Protein AF-A0A9D4G1J0-F1 (afdb_monomer_lite)

Foldseek 3Di:
DPVVVVVPDDPDDPPPPDDPLCDPVLVVLVVQLVVLVVVCVVVPVDDDPVDPSNVSNVVSVVVSVVVVVVSVVVVVVVVVVVVVVVVVVPD

Structure (mmCIF, N/CA/C/O backbone):
data_AF-A0A9D4G1J0-F1
#
_entry.id   AF-A0A9D4G1J0-F1
#
loop_
_atom_site.group_PDB
_atom_site.id
_atom_site.type_symbol
_atom_site.label_atom_id
_atom_site.label_alt_id
_atom_site.label_comp_id
_atom_site.label_asym_id
_atom_site.label_entity_id
_atom_site.label_seq_id
_atom_site.pdbx_PDB_ins_code
_atom_site.Cartn_x
_atom_site.Cartn_y
_atom_site.Cartn_z
_atom_site.occupancy
_atom_site.B_iso_or_equiv
_atom_site.auth_seq_id
_atom_sit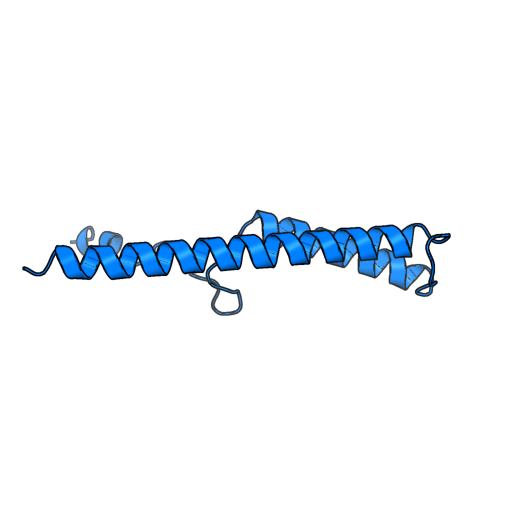e.auth_comp_id
_atom_site.auth_asym_id
_atom_site.auth_atom_id
_atom_site.pdbx_PDB_model_num
ATOM 1 N N . MET A 1 1 ? -28.746 -23.382 28.744 1.00 48.19 1 MET A N 1
ATOM 2 C CA . MET A 1 1 ? -27.460 -22.828 29.236 1.00 48.19 1 MET A CA 1
ATOM 3 C C . MET A 1 1 ? -26.450 -22.639 28.092 1.00 48.19 1 MET A C 1
ATOM 5 O O . MET A 1 1 ? -25.458 -23.352 28.034 1.00 48.19 1 MET A O 1
ATOM 9 N N . ARG A 1 2 ? -26.684 -21.713 27.147 1.00 57.75 2 ARG A N 1
ATOM 10 C CA . ARG A 1 2 ? -25.681 -21.341 26.113 1.00 57.75 2 ARG A CA 1
ATOM 11 C C . ARG A 1 2 ? -25.522 -19.823 25.909 1.00 57.75 2 ARG A C 1
ATOM 13 O O . ARG A 1 2 ? -24.570 -19.410 25.261 1.00 57.75 2 ARG A O 1
ATOM 20 N N . ASP A 1 3 ? -26.378 -18.993 26.511 1.00 58.84 3 ASP A N 1
ATOM 21 C CA . ASP A 1 3 ? -26.360 -17.533 26.321 1.00 58.84 3 ASP A CA 1
ATOM 22 C C . ASP A 1 3 ? -25.180 -16.805 26.971 1.00 58.84 3 ASP A C 1
ATOM 24 O O . ASP A 1 3 ? -24.662 -15.844 26.409 1.00 58.84 3 ASP A O 1
ATOM 28 N N . CYS A 1 4 ? -24.722 -17.255 28.141 1.00 58.41 4 CYS A N 1
ATOM 29 C CA . CYS A 1 4 ? -23.676 -16.550 28.888 1.00 58.41 4 CYS A CA 1
ATOM 30 C C . CYS A 1 4 ? -22.313 -16.638 28.178 1.00 58.41 4 CYS A C 1
ATOM 32 O O . CYS A 1 4 ? -21.588 -15.652 28.084 1.00 58.41 4 CYS A O 1
ATOM 34 N N . ALA A 1 5 ? -21.990 -17.807 27.613 1.00 57.69 5 ALA A N 1
ATOM 35 C CA . ALA A 1 5 ? -20.723 -18.041 26.922 1.00 57.69 5 ALA A CA 1
ATOM 36 C C . ALA A 1 5 ? -20.608 -17.219 25.625 1.00 57.69 5 ALA A C 1
ATOM 38 O O . ALA A 1 5 ? -19.556 -16.645 25.349 1.00 57.69 5 ALA A O 1
ATOM 39 N N . ASN A 1 6 ? -21.701 -17.090 24.867 1.00 59.09 6 ASN A N 1
ATOM 40 C CA . ASN A 1 6 ? -21.718 -16.322 23.618 1.00 59.09 6 ASN A CA 1
ATOM 41 C C . ASN A 1 6 ? -21.583 -14.803 23.833 1.00 59.09 6 ASN A C 1
ATOM 43 O O . ASN A 1 6 ? -21.148 -14.105 22.921 1.00 59.09 6 ASN A O 1
ATOM 47 N N . LYS A 1 7 ? -21.929 -14.289 25.024 1.00 63.59 7 LYS A N 1
ATOM 48 C CA . LYS A 1 7 ? -21.728 -12.875 25.395 1.00 63.59 7 LYS A CA 1
ATOM 49 C C . LYS A 1 7 ? -20.303 -12.574 25.867 1.00 63.59 7 LYS A C 1
ATOM 51 O O . LYS A 1 7 ? -19.838 -11.453 25.692 1.00 63.59 7 LYS A O 1
ATOM 56 N N . CYS A 1 8 ? -19.612 -13.549 26.460 1.00 58.47 8 CYS A N 1
ATOM 57 C CA . CYS A 1 8 ? -18.289 -13.339 27.060 1.00 58.47 8 CYS A CA 1
ATOM 58 C C . CYS A 1 8 ? -17.115 -13.578 26.101 1.00 58.47 8 CYS A C 1
ATOM 60 O O . CYS A 1 8 ? -16.047 -13.001 26.304 1.00 58.47 8 CYS A O 1
ATOM 62 N N . PHE A 1 9 ? -17.277 -14.405 25.064 1.00 53.22 9 PHE A N 1
ATOM 63 C CA . PHE A 1 9 ? -16.179 -14.731 24.154 1.00 53.22 9 PHE A CA 1
ATOM 64 C C . PHE A 1 9 ? -16.305 -13.983 22.821 1.00 53.22 9 PHE A C 1
ATOM 66 O O . PHE A 1 9 ? -17.313 -14.139 22.130 1.00 53.22 9 PHE A O 1
ATOM 73 N N . PRO A 1 10 ? -15.285 -13.202 22.406 1.00 58.19 10 PRO A N 1
ATOM 74 C CA . PRO A 1 10 ? -15.281 -12.556 21.100 1.00 58.19 10 PRO A CA 1
ATOM 75 C C . PRO A 1 10 ? -15.454 -13.603 19.993 1.00 58.19 10 PRO A C 1
ATOM 77 O O . PRO A 1 10 ? -14.568 -14.421 19.749 1.00 58.19 10 PRO A O 1
ATOM 80 N N . THR A 1 11 ? -16.595 -13.570 19.304 1.00 60.00 11 THR A N 1
ATOM 81 C CA . THR A 1 11 ? -16.964 -14.533 18.250 1.00 60.00 11 THR A CA 1
ATOM 82 C C . THR A 1 11 ? -16.030 -14.478 17.040 1.00 60.00 11 THR A C 1
ATOM 84 O O . THR A 1 11 ? -15.876 -15.457 16.310 1.00 60.00 11 THR A O 1
ATOM 87 N N . LYS A 1 12 ? -15.342 -13.348 16.837 1.00 61.66 12 LYS A N 1
ATOM 88 C CA . LYS A 1 12 ? -14.302 -13.211 15.815 1.00 61.66 12 LYS A CA 1
ATOM 89 C C . LYS A 1 12 ? -12.957 -13.653 16.381 1.00 61.66 12 LYS A C 1
ATOM 91 O O . LYS A 1 12 ? -12.340 -12.953 17.186 1.00 61.66 12 LYS A O 1
ATOM 96 N N . ARG A 1 13 ? -12.465 -14.796 15.897 1.00 63.28 13 ARG A N 1
ATOM 97 C CA . ARG A 1 13 ? -11.115 -15.293 16.186 1.00 63.28 13 ARG A CA 1
ATOM 98 C C . ARG A 1 13 ? -10.089 -14.267 15.695 1.00 63.28 13 ARG A C 1
ATOM 100 O O . ARG A 1 13 ? -9.826 -14.162 14.497 1.00 63.28 13 ARG A O 1
ATOM 107 N N . LYS A 1 14 ? -9.518 -13.493 16.622 1.00 64.94 14 LYS A N 1
ATOM 108 C CA . LYS A 1 14 ? -8.432 -12.552 16.320 1.00 64.94 14 LYS A CA 1
ATOM 109 C C . LYS A 1 14 ? -7.281 -13.332 15.679 1.00 64.94 14 LYS A C 1
ATOM 111 O O . LYS A 1 14 ? -6.813 -14.336 16.221 1.00 64.94 14 LYS A O 1
ATOM 116 N N . ARG A 1 15 ? -6.823 -12.887 14.508 1.00 74.38 15 ARG A N 1
ATOM 117 C CA . ARG A 1 15 ? -5.653 -13.468 13.842 1.00 74.38 15 ARG A CA 1
ATOM 118 C C . ARG A 1 15 ? -4.413 -13.070 14.642 1.00 74.38 15 ARG A C 1
ATOM 120 O O . ARG A 1 15 ? -3.935 -11.955 14.498 1.00 74.38 15 ARG A O 1
ATOM 127 N N . ARG A 1 16 ? -3.900 -13.977 15.484 1.00 77.75 16 ARG A N 1
ATOM 128 C CA . ARG A 1 16 ? -2.777 -13.725 16.417 1.00 77.75 16 ARG A CA 1
ATOM 129 C C . ARG A 1 16 ? -1.515 -13.153 15.750 1.00 77.75 16 ARG A C 1
ATOM 131 O O . ARG A 1 16 ? -0.750 -12.463 16.406 1.00 77.75 16 ARG A O 1
ATOM 138 N N . HIS A 1 17 ? -1.295 -13.444 14.469 1.00 83.44 17 HIS A N 1
ATOM 139 C CA . HIS A 1 17 ? -0.142 -12.962 13.702 1.00 83.44 17 HIS A CA 1
ATOM 140 C C . HIS A 1 17 ? -0.337 -11.560 13.101 1.00 83.44 17 HIS A C 1
ATOM 142 O O . HIS A 1 17 ? 0.625 -10.967 12.620 1.00 83.44 17 HIS A O 1
ATOM 148 N N . LEU A 1 18 ? -1.565 -11.032 13.095 1.00 86.88 18 LEU A N 1
ATOM 149 C CA . LEU A 1 18 ? -1.857 -9.693 12.598 1.00 86.88 18 LEU A CA 1
ATOM 150 C C . LEU A 1 18 ? -1.918 -8.699 13.747 1.00 86.88 18 LEU A C 1
ATOM 152 O O . LEU A 1 18 ? -2.213 -9.038 14.894 1.00 86.88 18 LEU A O 1
ATOM 156 N N . LYS A 1 19 ? -1.668 -7.435 13.412 1.00 87.38 19 LYS A N 1
ATOM 157 C CA . LYS A 1 19 ? -1.867 -6.349 14.365 1.00 87.38 19 LYS A CA 1
ATOM 158 C C . LYS A 1 19 ? -3.351 -6.267 14.757 1.00 87.38 19 LYS A C 1
ATOM 160 O O . LYS A 1 19 ? -4.205 -6.519 13.908 1.00 87.38 19 LYS A O 1
ATOM 165 N N . PRO A 1 20 ? -3.678 -5.871 16.000 1.00 88.19 20 PRO A N 1
ATOM 166 C CA . PRO A 1 20 ? -5.067 -5.757 16.453 1.00 88.19 20 PRO A CA 1
ATOM 167 C C . PRO A 1 20 ? -5.938 -4.837 15.587 1.00 88.19 20 PRO A C 1
ATOM 169 O O . PRO A 1 20 ? -7.122 -5.102 15.427 1.00 88.19 20 PRO A O 1
ATOM 172 N N . PHE A 1 21 ? -5.333 -3.805 14.992 1.00 91.12 21 PHE A N 1
ATOM 173 C CA . PHE A 1 21 ? -5.978 -2.831 14.107 1.00 91.12 21 PHE A CA 1
ATOM 174 C C . PHE A 1 21 ? -5.968 -3.229 12.624 1.00 91.12 21 PHE A C 1
ATOM 176 O O . PHE A 1 21 ? -6.163 -2.388 11.749 1.00 91.12 21 PHE A O 1
ATOM 183 N N . TRP A 1 22 ? -5.677 -4.493 12.308 1.00 93.50 22 TRP A N 1
ATOM 184 C CA . TRP A 1 22 ? -5.636 -4.949 10.924 1.00 93.50 22 TRP A CA 1
ATOM 185 C C . TRP A 1 22 ? -7.044 -5.038 10.326 1.00 93.50 22 TRP A C 1
ATOM 187 O O . TRP A 1 22 ? -7.836 -5.902 10.702 1.00 93.50 22 TRP A O 1
ATOM 197 N N . THR A 1 23 ? -7.340 -4.161 9.371 1.00 92.94 23 THR A N 1
ATOM 198 C CA . THR A 1 23 ? -8.644 -4.058 8.708 1.00 92.94 23 THR A CA 1
ATOM 199 C C . THR A 1 23 ? -8.677 -4.802 7.366 1.00 92.94 23 THR A C 1
ATOM 2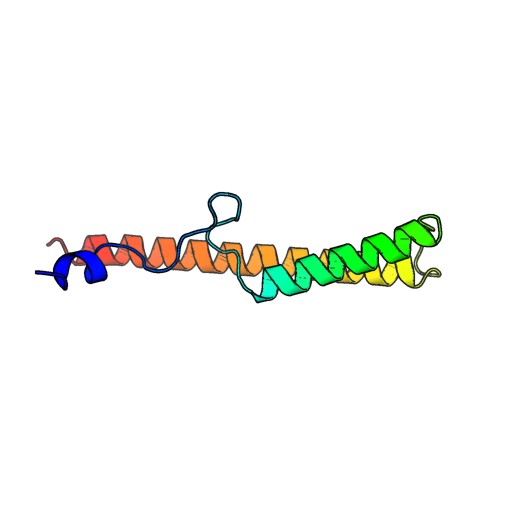01 O O . THR A 1 23 ? -7.649 -5.228 6.827 1.00 92.94 23 THR A O 1
ATOM 204 N N . ASN A 1 24 ? -9.876 -4.961 6.795 1.00 93.38 24 ASN A N 1
ATOM 205 C CA . ASN A 1 24 ? -10.032 -5.487 5.433 1.00 93.38 24 ASN A CA 1
ATOM 206 C C . ASN A 1 24 ? -9.356 -4.569 4.402 1.00 93.38 24 ASN A C 1
ATOM 208 O 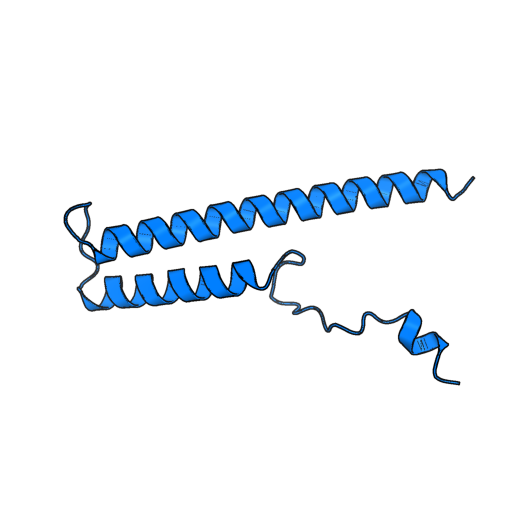O . ASN A 1 24 ? -8.618 -5.062 3.558 1.00 93.38 24 ASN A O 1
ATOM 212 N N . GLU A 1 25 ? -9.476 -3.248 4.570 1.00 95.19 25 GLU A N 1
ATOM 213 C CA . GLU A 1 25 ? -8.756 -2.246 3.770 1.00 95.19 25 GLU A CA 1
ATOM 214 C C . GLU A 1 25 ? -7.239 -2.503 3.768 1.00 95.19 25 GLU A C 1
ATOM 216 O O . GLU A 1 25 ? -6.602 -2.534 2.717 1.00 95.19 25 GLU A O 1
ATOM 221 N N . LEU A 1 26 ? -6.638 -2.766 4.937 1.00 96.12 26 LEU A N 1
ATOM 222 C CA . LEU A 1 26 ? -5.212 -3.098 5.022 1.00 96.12 26 LEU A CA 1
ATOM 223 C C . LEU A 1 26 ? -4.863 -4.404 4.307 1.00 96.12 26 LEU A C 1
ATOM 225 O O . LEU A 1 26 ? -3.768 -4.525 3.760 1.00 96.12 26 LEU A O 1
ATOM 229 N N . THR A 1 27 ? -5.785 -5.366 4.286 1.00 96.00 27 THR A N 1
ATOM 230 C CA . THR A 1 27 ? -5.612 -6.628 3.557 1.00 96.00 27 THR A CA 1
ATOM 231 C C . THR A 1 27 ? -5.586 -6.390 2.049 1.00 96.00 27 THR A C 1
ATOM 233 O O . THR A 1 27 ? -4.678 -6.875 1.375 1.00 96.00 27 THR A O 1
ATOM 236 N N . GLU A 1 28 ? -6.524 -5.598 1.533 1.00 97.69 28 GLU A N 1
ATOM 237 C CA . GLU A 1 28 ? -6.611 -5.231 0.114 1.00 97.69 28 GLU A CA 1
ATOM 238 C C . GLU A 1 28 ? -5.389 -4.418 -0.329 1.00 97.69 28 GLU A C 1
ATOM 240 O O . GLU A 1 28 ? -4.731 -4.757 -1.315 1.00 97.69 28 GLU A O 1
ATOM 245 N N . LEU A 1 29 ? -5.002 -3.403 0.450 1.00 97.81 29 LEU A N 1
ATOM 246 C CA . LEU A 1 29 ? -3.820 -2.588 0.166 1.00 97.81 29 LEU A CA 1
ATOM 247 C C . LEU A 1 29 ? -2.518 -3.397 0.244 1.00 97.81 29 LEU A C 1
ATOM 249 O O . LEU A 1 29 ? -1.599 -3.165 -0.545 1.00 97.81 29 LEU A O 1
ATOM 253 N N . HIS A 1 30 ? -2.421 -4.354 1.171 1.00 97.56 30 HIS A N 1
ATOM 254 C CA . HIS A 1 30 ? -1.276 -5.260 1.249 1.00 97.56 30 HIS A CA 1
ATOM 255 C C . HIS A 1 30 ? -1.206 -6.190 0.032 1.00 97.56 30 HIS A C 1
ATOM 257 O O . HIS A 1 30 ? -0.115 -6.409 -0.507 1.00 97.56 30 HIS A O 1
ATOM 263 N N . ALA A 1 31 ? -2.349 -6.715 -0.421 1.00 97.88 31 ALA A N 1
ATOM 264 C CA . ALA A 1 31 ? -2.430 -7.533 -1.627 1.00 97.88 31 ALA A CA 1
ATOM 265 C C . ALA A 1 31 ? -1.995 -6.732 -2.864 1.00 97.88 31 ALA A C 1
ATOM 267 O O . ALA A 1 31 ? -1.112 -7.187 -3.591 1.00 97.88 31 ALA A O 1
ATOM 268 N N . LEU A 1 32 ? -2.508 -5.507 -3.029 1.00 98.06 32 LEU A N 1
ATOM 269 C CA . LEU A 1 32 ? -2.118 -4.598 -4.111 1.00 98.06 32 LEU A CA 1
ATOM 270 C C . LEU A 1 32 ? -0.618 -4.272 -4.079 1.00 98.06 32 LEU A C 1
ATOM 272 O O . LEU A 1 32 ? 0.078 -4.393 -5.081 1.00 98.06 32 LEU A O 1
ATOM 276 N N . MET A 1 33 ? -0.074 -3.906 -2.914 1.00 98.12 33 MET A N 1
ATOM 277 C CA . MET A 1 33 ? 1.366 -3.657 -2.776 1.00 98.12 33 MET A CA 1
ATOM 278 C C . MET A 1 33 ? 2.193 -4.896 -3.156 1.00 98.12 33 MET A C 1
ATOM 280 O O . MET A 1 33 ? 3.268 -4.763 -3.749 1.00 98.12 33 MET A O 1
ATOM 284 N N . SER A 1 34 ? 1.716 -6.091 -2.802 1.00 98.00 34 SER A N 1
ATOM 285 C CA . SER A 1 34 ? 2.403 -7.350 -3.093 1.00 98.00 34 SER A CA 1
ATOM 286 C C . SER A 1 34 ? 2.368 -7.686 -4.582 1.00 98.00 34 SER A C 1
ATOM 288 O O . SER A 1 34 ? 3.411 -8.052 -5.127 1.00 98.00 34 SER A O 1
ATOM 290 N N . SER A 1 35 ? 1.227 -7.497 -5.255 1.00 98.00 35 SER A N 1
ATOM 291 C CA . SER A 1 35 ? 1.114 -7.706 -6.703 1.00 98.00 35 SER A CA 1
ATOM 292 C C . SER A 1 35 ? 1.969 -6.705 -7.484 1.00 98.00 35 SER A C 1
ATOM 294 O O . SER A 1 35 ? 2.758 -7.120 -8.332 1.00 98.00 35 SER A O 1
ATOM 296 N N . SER A 1 36 ? 1.937 -5.413 -7.134 1.00 97.44 36 SER A N 1
ATOM 297 C CA . SER A 1 36 ? 2.797 -4.403 -7.767 1.00 97.44 36 SER A CA 1
ATOM 298 C C . SER A 1 36 ? 4.282 -4.691 -7.537 1.00 97.44 36 SER A C 1
ATOM 300 O O . SER A 1 36 ? 5.103 -4.479 -8.427 1.00 97.44 36 SER A O 1
ATOM 302 N N . ARG A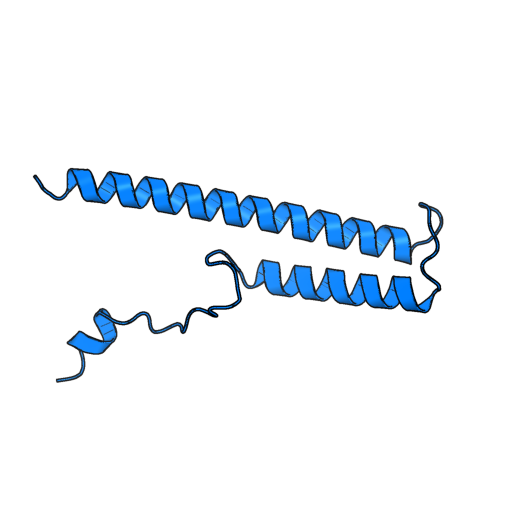 1 37 ? 4.658 -5.220 -6.362 1.00 97.81 37 ARG A N 1
ATOM 303 C CA . ARG A 1 37 ? 6.039 -5.663 -6.114 1.00 97.81 37 ARG A CA 1
ATOM 304 C C . ARG A 1 37 ? 6.424 -6.832 -7.016 1.00 97.81 37 ARG A C 1
ATOM 306 O O . ARG A 1 37 ? 7.556 -6.857 -7.491 1.00 97.81 37 ARG A O 1
ATOM 313 N N . ALA A 1 38 ? 5.532 -7.801 -7.209 1.00 98.00 38 ALA A N 1
ATOM 314 C CA . ALA A 1 38 ? 5.780 -8.938 -8.089 1.00 98.00 38 ALA A CA 1
ATOM 315 C C . ALA A 1 38 ? 5.981 -8.477 -9.541 1.00 98.00 38 ALA A C 1
ATOM 317 O O . ALA A 1 38 ? 6.983 -8.854 -10.143 1.00 98.00 38 ALA A O 1
ATOM 318 N N . ALA A 1 39 ? 5.120 -7.582 -10.038 1.00 97.06 39 ALA A N 1
ATOM 319 C CA . ALA A 1 39 ? 5.254 -6.974 -11.364 1.00 97.06 39 ALA A CA 1
ATOM 320 C C . ALA A 1 39 ? 6.572 -6.194 -11.518 1.00 97.06 39 ALA A C 1
ATOM 322 O O . ALA A 1 39 ? 7.316 -6.381 -12.475 1.00 97.06 39 ALA A O 1
ATOM 323 N N . TRP A 1 40 ? 6.939 -5.381 -10.524 1.00 97.62 40 TRP A N 1
ATOM 324 C CA . TRP A 1 40 ? 8.227 -4.682 -10.532 1.00 97.62 40 TRP A CA 1
ATOM 325 C C . TRP A 1 40 ? 9.427 -5.643 -10.517 1.00 97.62 40 TRP A C 1
ATOM 327 O O . TRP A 1 40 ? 10.449 -5.392 -11.156 1.00 97.62 40 TRP A O 1
ATOM 337 N N . CYS A 1 41 ? 9.317 -6.766 -9.803 1.00 97.19 41 CYS A N 1
ATOM 338 C CA . CYS A 1 41 ? 10.340 -7.807 -9.802 1.00 97.19 41 CYS A CA 1
ATOM 339 C C . CYS A 1 41 ? 10.453 -8.532 -11.147 1.00 97.19 41 CYS A C 1
ATOM 341 O O . CYS A 1 41 ? 11.580 -8.824 -11.544 1.00 97.19 41 CYS A O 1
ATOM 343 N N . SER A 1 42 ? 9.341 -8.814 -11.833 1.00 97.12 42 SER A N 1
ATOM 344 C CA . SER A 1 42 ? 9.362 -9.540 -13.110 1.00 97.12 42 SER A CA 1
ATOM 345 C C . SER A 1 42 ? 10.033 -8.749 -14.231 1.00 97.12 42 SER A C 1
ATOM 347 O O . SER A 1 42 ? 10.625 -9.353 -15.115 1.00 97.12 42 SER A O 1
ATOM 349 N N . VAL A 1 43 ? 10.020 -7.415 -14.162 1.00 95.25 43 VAL A N 1
ATOM 350 C CA . VAL A 1 43 ? 10.713 -6.539 -15.127 1.00 95.25 43 VAL A CA 1
ATOM 351 C C . VAL A 1 43 ? 12.170 -6.222 -14.742 1.00 95.25 43 VAL A C 1
ATOM 353 O O . VAL A 1 43 ? 12.780 -5.314 -15.298 1.00 95.25 43 VAL A O 1
ATOM 356 N N . GLY A 1 44 ? 12.750 -6.929 -13.763 1.00 96.81 44 GLY A N 1
ATOM 357 C CA . GLY A 1 44 ? 14.157 -6.753 -13.369 1.00 96.81 44 GLY A CA 1
ATOM 358 C C . GLY A 1 44 ? 14.411 -5.662 -12.322 1.00 96.81 44 GLY A C 1
ATOM 359 O O . GLY A 1 44 ? 15.553 -5.265 -12.104 1.00 96.81 44 GLY A O 1
ATOM 360 N N . ARG A 1 45 ? 13.366 -5.197 -11.624 1.00 95.00 45 ARG A N 1
ATOM 361 C CA . ARG A 1 45 ? 13.442 -4.176 -10.558 1.00 95.00 45 ARG A CA 1
ATOM 362 C C . ARG A 1 45 ? 14.090 -2.850 -10.996 1.00 95.00 45 ARG A C 1
ATOM 364 O O . ARG A 1 45 ? 14.912 -2.300 -10.248 1.00 95.00 45 ARG A O 1
ATOM 371 N N . PRO A 1 46 ? 13.722 -2.297 -12.164 1.00 95.44 46 PRO A N 1
ATOM 372 C CA . PRO A 1 46 ? 14.315 -1.069 -12.660 1.00 95.44 46 PRO A CA 1
ATOM 373 C C . PRO A 1 46 ? 14.006 0.098 -11.712 1.00 95.44 46 PRO A C 1
ATOM 375 O O . PRO A 1 46 ? 12.985 0.107 -11.019 1.00 95.44 46 PRO A O 1
ATOM 378 N N . ARG A 1 47 ? 14.906 1.078 -11.622 1.00 93.69 47 ARG A N 1
ATOM 379 C CA . ARG A 1 47 ? 14.768 2.216 -10.700 1.00 93.69 47 ARG A CA 1
ATOM 380 C C . ARG A 1 47 ? 14.481 3.500 -11.461 1.00 93.69 47 ARG A C 1
ATOM 382 O O . ARG A 1 47 ? 15.076 3.744 -12.500 1.00 93.69 47 ARG A O 1
ATOM 389 N N . GLY A 1 48 ? 13.657 4.357 -10.865 1.00 92.19 48 GLY A N 1
ATOM 390 C CA . GLY A 1 48 ? 13.398 5.709 -11.357 1.00 92.19 48 GLY A CA 1
ATOM 391 C C . GLY A 1 48 ? 11.973 5.893 -11.874 1.00 92.19 48 GLY A C 1
ATOM 392 O O . GLY A 1 48 ? 11.252 4.931 -12.132 1.00 92.19 48 GLY A O 1
ATOM 393 N N . ALA A 1 49 ? 11.550 7.154 -11.964 1.00 88.69 49 ALA A N 1
ATOM 394 C CA . ALA A 1 49 ? 10.177 7.534 -12.298 1.00 88.69 49 ALA A CA 1
ATOM 395 C C . ALA A 1 49 ? 9.794 7.253 -13.765 1.00 88.69 49 ALA A C 1
ATOM 397 O O . ALA A 1 49 ? 8.621 7.292 -14.120 1.00 88.69 49 ALA A O 1
ATOM 398 N N . GLN A 1 50 ? 10.762 6.937 -14.613 1.00 93.75 50 GLN A N 1
ATOM 399 C CA . GLN A 1 50 ? 10.531 6.519 -15.989 1.00 93.75 50 GLN A CA 1
ATOM 400 C C . GLN A 1 50 ? 9.949 5.098 -16.091 1.00 93.75 50 GLN A C 1
ATOM 402 O O . GLN A 1 50 ? 9.327 4.772 -17.094 1.00 93.75 50 GLN A O 1
ATOM 407 N N . HIS A 1 51 ? 10.101 4.265 -15.054 1.00 93.62 51 HIS A N 1
ATOM 408 C CA . HIS A 1 51 ? 9.555 2.906 -15.036 1.00 93.62 51 HIS A CA 1
ATOM 409 C C . HIS A 1 51 ? 8.213 2.877 -14.304 1.00 93.62 51 HIS A C 1
ATOM 411 O O . HIS A 1 51 ? 8.135 3.209 -13.114 1.00 93.62 51 HIS A O 1
ATOM 417 N N . MET A 1 52 ? 7.155 2.476 -15.010 1.00 95.69 52 MET A N 1
ATOM 418 C CA . MET A 1 52 ? 5.792 2.468 -14.470 1.00 95.69 52 MET A CA 1
ATOM 419 C C . MET A 1 52 ? 5.671 1.517 -13.277 1.00 95.69 52 MET A C 1
ATOM 421 O O . MET A 1 52 ? 5.204 1.919 -12.217 1.00 95.69 52 MET A O 1
ATOM 425 N N . GLU A 1 53 ? 6.234 0.315 -13.371 1.00 95.62 53 GLU A N 1
ATOM 426 C CA . GLU A 1 53 ? 6.166 -0.707 -12.323 1.00 95.62 53 GLU A CA 1
ATOM 427 C C . GLU A 1 53 ? 6.868 -0.249 -11.038 1.00 95.62 53 GLU A C 1
ATOM 429 O O . GLU A 1 53 ? 6.413 -0.530 -9.926 1.00 95.62 53 GLU A O 1
ATOM 434 N N . TYR A 1 54 ? 7.968 0.502 -11.179 1.00 96.38 54 TYR A N 1
ATOM 435 C CA . TYR A 1 54 ? 8.639 1.128 -10.043 1.00 96.38 54 TYR A CA 1
ATOM 436 C C . TYR A 1 54 ? 7.721 2.152 -9.373 1.00 96.38 54 TYR A C 1
ATOM 438 O O . TYR A 1 54 ? 7.564 2.130 -8.148 1.00 96.38 54 TYR A O 1
ATOM 446 N N . ARG A 1 55 ? 7.101 3.043 -10.155 1.00 97.00 55 ARG A N 1
ATOM 447 C CA . ARG A 1 55 ? 6.177 4.062 -9.637 1.00 97.00 55 ARG A CA 1
ATOM 448 C C . ARG A 1 55 ? 4.976 3.434 -8.950 1.00 97.00 55 ARG A C 1
ATOM 450 O O . ARG A 1 55 ? 4.681 3.818 -7.818 1.00 97.00 55 ARG A O 1
ATOM 457 N N . ASP A 1 56 ? 4.359 2.446 -9.578 1.00 96.50 56 ASP A N 1
ATOM 458 C CA . ASP A 1 56 ? 3.162 1.777 -9.078 1.00 96.50 56 ASP A CA 1
ATOM 459 C C . ASP A 1 56 ? 3.451 1.046 -7.771 1.00 96.50 56 ASP A C 1
ATOM 461 O O . ASP A 1 56 ? 2.760 1.256 -6.770 1.00 96.50 56 ASP A O 1
ATOM 465 N N . TYR A 1 57 ? 4.547 0.282 -7.711 1.00 97.69 57 TYR A N 1
ATOM 466 C CA . TYR A 1 57 ? 4.977 -0.351 -6.467 1.00 97.69 57 TYR A CA 1
ATOM 467 C C . TYR A 1 57 ? 5.233 0.679 -5.360 1.00 97.69 57 TYR A C 1
ATOM 469 O O . TYR A 1 57 ? 4.814 0.495 -4.210 1.00 97.69 57 TYR A O 1
ATOM 477 N N . LYS A 1 58 ? 5.926 1.778 -5.673 1.00 97.50 58 LYS A N 1
ATOM 478 C CA . LYS A 1 58 ? 6.252 2.815 -4.686 1.00 97.50 58 LYS A CA 1
ATOM 479 C C . LYS A 1 58 ? 5.006 3.553 -4.203 1.00 97.50 58 LYS A C 1
ATOM 481 O O . LYS A 1 58 ? 4.912 3.809 -2.998 1.00 97.50 58 LYS A O 1
ATOM 486 N N . ALA A 1 59 ? 4.055 3.833 -5.089 1.00 97.56 59 ALA A N 1
ATOM 487 C CA . ALA A 1 59 ? 2.769 4.432 -4.759 1.00 97.56 59 ALA A CA 1
ATOM 488 C C . ALA A 1 59 ? 1.930 3.495 -3.878 1.00 97.56 59 ALA A C 1
ATOM 490 O O . ALA A 1 59 ? 1.513 3.904 -2.791 1.00 97.56 59 ALA A O 1
ATOM 491 N N . ALA A 1 60 ? 1.780 2.224 -4.266 1.00 98.00 60 ALA A N 1
ATOM 492 C CA . ALA A 1 60 ? 1.056 1.217 -3.491 1.00 98.00 60 ALA A CA 1
ATOM 493 C C . ALA A 1 60 ? 1.674 1.016 -2.097 1.00 98.00 60 ALA A C 1
ATOM 495 O O . ALA A 1 60 ? 0.974 1.031 -1.082 1.00 98.00 60 ALA A O 1
ATOM 496 N N . LYS A 1 61 ? 3.010 0.935 -2.011 1.00 97.81 61 LYS A N 1
ATOM 497 C CA . LYS A 1 61 ? 3.736 0.849 -0.734 1.00 97.81 61 LYS A CA 1
ATOM 498 C C . LYS A 1 61 ? 3.516 2.079 0.143 1.00 97.81 61 LYS A C 1
ATOM 500 O O . LYS A 1 61 ? 3.356 1.946 1.357 1.00 97.81 61 LYS A O 1
ATOM 505 N N . ALA A 1 62 ? 3.542 3.278 -0.437 1.00 98.19 62 ALA A N 1
ATOM 506 C CA . ALA A 1 62 ? 3.285 4.509 0.304 1.00 98.19 62 ALA A CA 1
ATOM 507 C C . ALA A 1 62 ? 1.841 4.554 0.821 1.00 98.19 62 ALA A C 1
ATOM 509 O O . ALA A 1 62 ? 1.625 4.911 1.981 1.00 98.19 62 ALA A O 1
ATOM 510 N N . HIS A 1 63 ? 0.877 4.142 -0.005 1.00 98.19 63 HIS A N 1
ATOM 511 C CA . HIS A 1 63 ? -0.534 4.091 0.356 1.00 98.19 63 HIS A CA 1
ATOM 512 C C . HIS A 1 63 ? -0.786 3.118 1.514 1.00 98.19 63 HIS A C 1
ATOM 514 O O . HIS A 1 63 ? -1.294 3.539 2.554 1.00 98.19 63 HIS A O 1
ATOM 520 N N . PHE A 1 64 ? -0.307 1.876 1.403 1.00 98.19 64 PHE A N 1
ATOM 521 C CA . PHE A 1 64 ? -0.391 0.888 2.479 1.00 98.19 64 PHE A CA 1
ATOM 522 C C . PHE A 1 64 ? 0.219 1.409 3.791 1.00 98.19 64 PHE A C 1
ATOM 524 O O . PHE A 1 64 ? -0.382 1.290 4.857 1.00 98.19 64 PHE A O 1
ATOM 531 N N . ARG A 1 65 ? 1.392 2.058 3.735 1.00 97.88 65 ARG A N 1
ATOM 532 C CA . ARG A 1 65 ? 2.034 2.625 4.936 1.00 97.88 65 ARG A CA 1
ATOM 533 C C . ARG A 1 65 ? 1.243 3.771 5.566 1.00 97.88 65 ARG A C 1
ATOM 535 O O . ARG A 1 65 ? 1.297 3.912 6.786 1.00 97.88 65 ARG A O 1
ATOM 542 N N . ARG A 1 66 ? 0.567 4.601 4.766 1.00 98.06 66 ARG A N 1
ATOM 543 C CA . ARG A 1 66 ? -0.318 5.660 5.277 1.00 98.06 66 ARG A CA 1
ATOM 544 C C . ARG A 1 66 ? -1.530 5.057 5.981 1.00 98.06 66 ARG A C 1
ATOM 546 O O . ARG A 1 66 ? -1.781 5.420 7.124 1.00 98.06 66 ARG A O 1
ATOM 553 N N . ALA A 1 67 ? -2.195 4.089 5.351 1.00 97.62 67 ALA A N 1
ATOM 554 C CA . ALA A 1 67 ? -3.327 3.386 5.952 1.00 97.62 67 ALA A CA 1
ATOM 555 C C . ALA A 1 67 ? -2.929 2.675 7.259 1.00 97.62 67 ALA A C 1
ATOM 557 O O . ALA A 1 67 ? -3.609 2.819 8.267 1.00 97.62 67 ALA A O 1
ATOM 558 N N . MET A 1 68 ? -1.771 2.003 7.289 1.00 96.62 68 MET A N 1
ATOM 559 C CA . MET A 1 68 ? -1.254 1.343 8.497 1.00 96.62 68 MET A CA 1
ATOM 560 C C . MET A 1 68 ? -1.074 2.300 9.677 1.00 96.62 68 MET A C 1
ATOM 562 O O . MET A 1 68 ? -1.380 1.927 10.807 1.00 96.62 68 MET A O 1
ATOM 566 N N . ARG A 1 69 ? -0.553 3.510 9.431 1.00 97.00 69 ARG A N 1
ATOM 567 C CA . ARG A 1 69 ? -0.402 4.525 10.484 1.00 97.00 69 ARG A CA 1
ATOM 568 C C . ARG A 1 69 ? -1.757 5.023 10.963 1.00 97.00 69 ARG A C 1
ATOM 570 O O . ARG A 1 69 ? -2.006 4.964 12.157 1.00 97.00 69 ARG A O 1
ATOM 577 N N . ARG A 1 70 ? -2.647 5.379 10.031 1.00 96.81 70 ARG A N 1
ATOM 578 C CA . ARG A 1 70 ? -4.007 5.836 10.341 1.00 96.81 70 ARG A CA 1
ATOM 579 C C . ARG A 1 70 ? -4.773 4.826 11.200 1.00 96.81 70 ARG A C 1
ATOM 581 O O . ARG A 1 70 ? -5.305 5.198 12.236 1.00 96.81 70 ARG A O 1
ATOM 588 N N . CYS A 1 71 ? -4.797 3.550 10.809 1.00 94.88 71 CYS A N 1
ATOM 589 C CA . CYS A 1 71 ? -5.472 2.508 11.591 1.00 94.88 71 CYS A CA 1
ATOM 590 C C . CYS A 1 71 ? -4.818 2.300 12.966 1.00 94.88 71 CYS A C 1
ATOM 592 O O . CYS A 1 71 ? -5.515 2.050 13.944 1.00 94.88 71 CYS A O 1
ATOM 594 N N . GLY A 1 72 ? -3.488 2.410 13.050 1.00 92.88 72 GLY A N 1
ATOM 595 C CA . GLY A 1 72 ? -2.770 2.341 14.321 1.00 92.88 72 GLY A CA 1
ATOM 596 C C . GLY A 1 72 ? -3.118 3.499 15.257 1.00 92.88 72 GLY A C 1
ATOM 597 O O . GLY A 1 72 ? -3.393 3.264 16.427 1.00 92.88 72 GLY A O 1
ATOM 598 N N . GLU A 1 73 ? -3.150 4.725 14.739 1.00 93.88 73 GLU A N 1
ATOM 599 C CA . GLU A 1 73 ? -3.530 5.932 15.483 1.00 93.88 73 GLU A CA 1
ATOM 600 C C . GLU A 1 73 ? -4.971 5.835 15.991 1.00 93.88 73 GLU A C 1
ATOM 602 O O . GLU A 1 73 ? -5.198 5.995 17.186 1.00 93.88 73 GLU A O 1
ATOM 607 N N . GLN A 1 74 ? -5.920 5.469 15.121 1.00 92.25 74 GLN A N 1
ATOM 608 C CA . GLN A 1 74 ? -7.328 5.274 15.491 1.00 92.25 74 GLN A CA 1
ATOM 609 C C . GLN A 1 74 ? -7.482 4.251 16.619 1.00 92.25 74 GLN A C 1
ATOM 611 O O . GLN A 1 74 ? -8.119 4.533 17.630 1.00 92.25 74 GLN A O 1
ATOM 616 N N . PHE A 1 75 ? -6.828 3.097 16.488 1.00 91.94 75 PHE A N 1
ATOM 617 C CA . PHE A 1 75 ? -6.867 2.059 17.512 1.00 91.94 75 PHE A CA 1
ATOM 618 C C . PHE A 1 75 ? -6.286 2.529 18.850 1.00 91.94 75 PHE A C 1
ATOM 620 O O . PHE A 1 75 ? -6.847 2.230 19.900 1.00 91.94 75 PHE A O 1
ATOM 627 N N . MET A 1 76 ? -5.181 3.280 18.834 1.00 89.38 76 MET A N 1
ATOM 628 C CA . MET A 1 76 ? -4.618 3.844 20.062 1.00 89.38 76 MET A CA 1
ATOM 629 C C . MET A 1 76 ? -5.576 4.858 20.697 1.00 89.38 76 MET A C 1
ATOM 631 O O . MET A 1 76 ? -5.820 4.777 21.897 1.00 89.38 76 MET A O 1
ATOM 635 N N . THR A 1 77 ? -6.164 5.768 19.914 1.00 90.25 77 THR A N 1
ATOM 636 C CA . THR A 1 77 ? -7.162 6.734 20.402 1.00 90.25 77 THR A CA 1
ATOM 637 C C . THR A 1 77 ? -8.372 6.040 21.030 1.00 90.25 77 THR A C 1
ATOM 639 O O . THR A 1 77 ? -8.787 6.419 22.124 1.00 90.25 77 THR A O 1
ATOM 642 N N . GLU A 1 78 ? -8.903 4.997 20.388 1.00 87.06 78 GLU A N 1
ATOM 643 C CA . GLU A 1 78 ? -10.007 4.189 20.921 1.00 87.06 78 GLU A CA 1
ATOM 644 C C . GLU A 1 78 ? -9.629 3.505 22.239 1.00 87.06 78 GLU 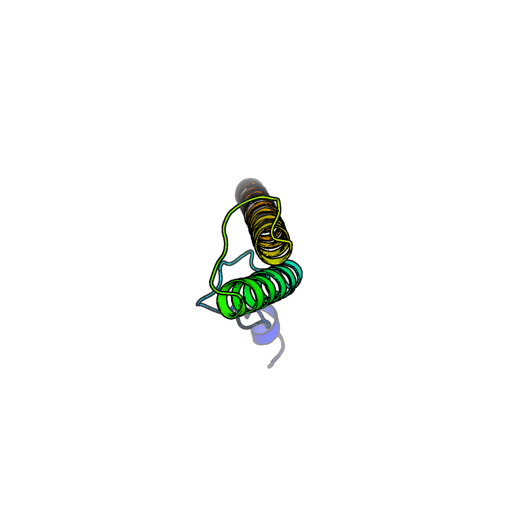A C 1
ATOM 646 O O . GLU A 1 78 ? -10.414 3.515 23.187 1.00 87.06 78 GLU A O 1
ATOM 651 N N . LEU A 1 79 ? -8.419 2.945 22.335 1.00 85.69 79 LEU A N 1
ATOM 652 C CA . LEU A 1 79 ? -7.934 2.345 23.577 1.00 85.69 79 LEU A CA 1
ATOM 653 C C . LEU A 1 79 ? -7.848 3.367 24.714 1.00 85.69 79 LEU A C 1
ATOM 655 O O . LEU A 1 79 ? -8.328 3.072 25.806 1.00 85.69 79 LEU A O 1
ATOM 659 N N . TYR A 1 80 ? -7.287 4.554 24.461 1.00 82.94 80 TYR A N 1
ATOM 660 C CA . TYR A 1 80 ? -7.178 5.612 25.472 1.00 82.94 80 TYR A CA 1
ATOM 661 C C . TYR A 1 80 ? -8.547 6.150 25.910 1.00 82.94 80 TYR A C 1
ATOM 663 O O . TYR A 1 80 ? -8.763 6.419 27.092 1.00 82.94 80 TYR A O 1
ATOM 671 N N . HIS A 1 81 ? -9.490 6.293 24.976 1.00 79.44 81 HIS A N 1
ATOM 672 C CA . HIS A 1 81 ? -10.850 6.718 25.303 1.00 79.44 81 HIS A CA 1
ATOM 673 C C . HIS A 1 81 ? -11.564 5.680 26.181 1.00 79.44 81 HIS A C 1
ATOM 675 O O . HIS A 1 81 ? -12.112 6.023 27.229 1.00 79.44 81 HIS A O 1
ATOM 681 N N . ASN A 1 82 ? -11.471 4.402 25.807 1.00 71.56 82 ASN A N 1
ATOM 682 C CA . ASN A 1 82 ? -12.077 3.306 26.558 1.00 71.56 82 ASN A CA 1
ATOM 683 C C . ASN A 1 82 ? -11.445 3.131 27.948 1.00 71.56 82 ASN A C 1
ATOM 685 O O . ASN A 1 82 ? -12.172 2.890 28.909 1.00 71.56 82 ASN A O 1
ATOM 689 N N . SER A 1 83 ? -10.122 3.298 28.081 1.00 69.50 83 SER A N 1
ATOM 690 C CA . SER A 1 83 ? -9.443 3.223 29.383 1.00 69.50 83 SER A CA 1
ATOM 691 C C . SER A 1 83 ? -9.835 4.365 30.321 1.00 69.50 83 SER A C 1
ATOM 693 O O . SER A 1 83 ? -9.967 4.151 31.526 1.00 69.50 83 SER A O 1
ATOM 695 N N . ASN A 1 84 ? -10.061 5.565 29.778 1.00 60.50 84 ASN A N 1
ATOM 696 C CA . ASN A 1 84 ? -10.518 6.705 30.569 1.00 60.50 84 ASN A CA 1
ATOM 697 C C . ASN A 1 84 ? -11.983 6.534 31.000 1.00 60.50 84 ASN A C 1
ATOM 699 O O . ASN A 1 84 ? -12.295 6.802 32.154 1.00 60.50 84 ASN A O 1
ATOM 703 N N . MET A 1 85 ? -12.868 6.007 30.143 1.00 52.06 85 MET A N 1
ATOM 704 C CA . MET A 1 85 ? -14.272 5.737 30.507 1.00 52.06 85 MET A CA 1
ATOM 705 C C . MET A 1 85 ? -14.428 4.696 31.625 1.00 52.06 85 MET A C 1
ATOM 707 O O . MET A 1 85 ? -15.323 4.828 32.457 1.00 52.06 85 MET A O 1
ATOM 711 N N . THR A 1 86 ? -13.560 3.681 31.687 1.00 51.91 86 THR A N 1
ATOM 712 C CA . THR A 1 86 ? -13.597 2.683 32.770 1.00 51.91 86 THR A CA 1
ATOM 713 C C . THR A 1 86 ? -13.229 3.251 34.140 1.00 51.91 86 THR A C 1
ATOM 715 O O . THR A 1 86 ? -13.701 2.717 35.136 1.00 51.91 86 THR A O 1
ATOM 718 N N . LEU A 1 87 ? -12.453 4.340 34.211 1.00 49.78 87 LEU A N 1
ATOM 719 C CA . LEU A 1 87 ? -12.090 4.970 35.487 1.00 49.78 87 LEU A CA 1
ATOM 720 C C . LEU A 1 87 ? -13.248 5.782 36.102 1.00 49.78 87 LEU A C 1
ATOM 722 O O . LEU A 1 87 ? -13.309 5.936 37.316 1.00 49.78 87 LEU A O 1
ATOM 726 N N . TYR A 1 88 ? -14.176 6.277 35.276 1.00 49.47 88 TYR A N 1
ATOM 727 C CA . TYR A 1 88 ? -15.329 7.082 35.714 1.00 49.47 88 TYR A CA 1
ATOM 728 C C . TYR A 1 88 ? -16.591 6.257 36.021 1.00 49.47 88 TYR A C 1
ATOM 730 O O . TYR A 1 88 ? -17.586 6.817 36.465 1.00 49.47 88 TYR A O 1
ATOM 738 N N . MET A 1 89 ? -16.570 4.942 35.786 1.00 45.81 89 MET A N 1
ATOM 739 C CA . MET A 1 89 ? -17.694 4.028 36.059 1.00 45.81 89 MET A CA 1
A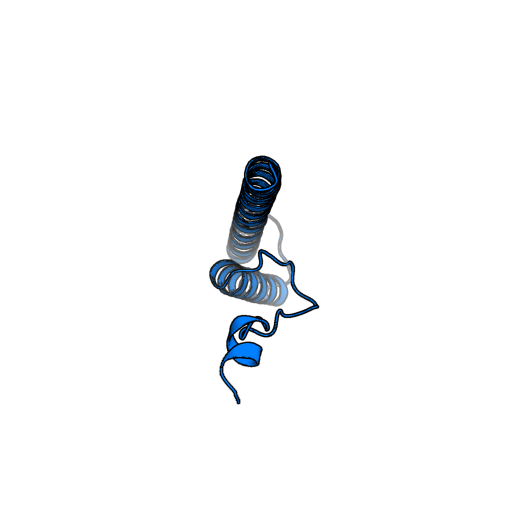TOM 740 C C . MET A 1 89 ? -17.451 3.127 37.288 1.00 45.81 89 MET A C 1
ATOM 742 O O . MET A 1 89 ? -18.272 2.265 37.587 1.00 45.81 89 MET A O 1
ATOM 746 N N . THR A 1 90 ? -16.327 3.305 37.992 1.00 47.84 90 THR A N 1
ATOM 747 C CA . THR A 1 90 ? -15.966 2.587 39.231 1.00 47.84 90 THR A CA 1
ATOM 748 C C . THR A 1 90 ? -15.910 3.519 40.446 1.00 47.84 90 THR A C 1
ATOM 750 O O . THR A 1 90 ? -14.987 3.414 41.255 1.00 47.84 90 THR A O 1
ATOM 753 N N . VAL A 1 91 ? -16.862 4.450 40.557 1.00 39.88 91 VAL A N 1
ATOM 754 C CA . VAL A 1 91 ? -17.101 5.263 41.764 1.00 39.88 91 VAL A CA 1
ATOM 755 C C . VAL A 1 91 ? -18.584 5.226 42.093 1.00 39.88 91 VAL A C 1
ATOM 757 O O . VAL A 1 91 ? -19.380 5.405 41.145 1.00 39.88 91 VAL A O 1
#

Secondary structure (DSSP, 8-state):
--HHHHHHS-SS---TTS-TT--HHHHHHHHHHHHHHHHHHHTT---STT-HHHHHHHHHHHHHHHHHHHHHHHHHHHHHHHHHHHHSS--

Radius of gyration: 20.11 Å; chains: 1; bounding box: 42×30×58 Å

Organism: Dreissena polymorpha (NCBI:txid45954)

Sequence (91 aa):
MRDCANKCFPTKRKRRHLKPFWTNELTELHALMSSSRAAWCSVGRPRGAQHMEYRDYKAAKAHFRRAMRRCGEQFMTELYHNSNMTLYMTV

pLDDT: mean 84.14, std 17.44, range [39.88, 98.19]